Protein AF-A0A1S9T0S9-F1 (afdb_monomer_lite)

Radius of gyration: 19.82 Å; chains: 1; bounding box: 49×43×50 Å

Organism: Bacillus cereus (NCBI:txid1396)

Secondary structure (DSSP, 8-state):
-HHHHHHTT--HHHHHT--HHHHHHHHHHHHHHSSPTT-------S--HHHHHHHHTTGGGSTT----PPP----TTTTTTHHHH--B--TTT-S-GGGHHHHHHTT--TT---B-SHHHHHTHHHHPPBPPEEEEEE-TTS-EEEEEEEE--BPPPPP-

pLDDT: mean 86.42, std 6.15, range [68.75, 95.12]

Structure (mmCIF, N/CA/C/O backbone):
data_AF-A0A1S9T0S9-F1
#
_entry.id   AF-A0A1S9T0S9-F1
#
loop_
_atom_site.group_PDB
_atom_site.id
_atom_site.type_symbol
_atom_site.label_atom_id
_atom_site.label_alt_id
_atom_site.label_comp_id
_atom_site.label_asym_id
_atom_site.label_entity_id
_atom_site.label_seq_id
_atom_site.pdbx_PDB_ins_code
_atom_site.Cartn_x
_atom_site.Cartn_y
_atom_site.Cartn_z
_atom_site.occupancy
_atom_site.B_iso_or_equiv
_atom_site.auth_seq_id
_atom_site.auth_comp_id
_atom_site.auth_asym_id
_atom_site.auth_atom_id
_atom_site.pdbx_PDB_model_num
ATOM 1 N N . LYS A 1 1 ? -6.488 23.865 14.959 1.00 68.75 1 LYS A N 1
ATOM 2 C CA . LYS A 1 1 ? -7.261 24.661 15.950 1.00 68.75 1 LYS A CA 1
ATOM 3 C C . LYS A 1 1 ? -8.685 24.133 16.174 1.00 68.75 1 LYS A C 1
ATOM 5 O O . LYS A 1 1 ? -8.985 23.740 17.288 1.00 68.75 1 LYS A O 1
ATOM 10 N N . ILE A 1 2 ? -9.570 24.080 15.165 1.00 79.38 2 ILE A N 1
ATOM 11 C CA . ILE A 1 2 ? -10.955 23.573 15.353 1.00 79.38 2 ILE A CA 1
ATOM 12 C C . ILE A 1 2 ? -10.995 22.062 15.640 1.00 79.38 2 ILE A C 1
ATOM 14 O O . ILE A 1 2 ? -11.748 21.623 16.502 1.00 79.38 2 ILE A O 1
ATOM 18 N N . GLN A 1 3 ? -10.172 21.267 14.951 1.00 79.06 3 GLN A N 1
ATOM 19 C CA . GLN A 1 3 ? -10.089 19.820 15.195 1.00 79.06 3 GLN A CA 1
ATOM 20 C C . GLN A 1 3 ? -9.537 19.501 16.591 1.00 79.06 3 GLN A C 1
ATOM 22 O O . GLN A 1 3 ? -10.041 18.606 17.260 1.00 79.06 3 GLN A O 1
ATOM 27 N N . ASP A 1 4 ? -8.567 20.283 17.064 1.00 82.31 4 ASP A N 1
ATOM 28 C CA . ASP A 1 4 ? -7.977 20.111 18.397 1.00 82.31 4 ASP A CA 1
ATOM 29 C C . ASP A 1 4 ? -9.004 20.412 19.495 1.00 82.31 4 ASP A C 1
ATOM 31 O O . ASP A 1 4 ? -9.152 19.633 20.429 1.00 82.31 4 ASP A O 1
ATOM 35 N N . LEU A 1 5 ? -9.800 21.476 19.317 1.00 85.38 5 LEU A N 1
ATOM 36 C CA . LEU A 1 5 ? -10.917 21.823 20.205 1.00 85.38 5 LEU A CA 1
ATOM 37 C C . LEU A 1 5 ? -12.054 20.792 20.187 1.00 85.38 5 LEU A C 1
ATOM 39 O O . LEU A 1 5 ? -12.817 20.705 21.143 1.00 85.38 5 LEU A O 1
ATOM 43 N N . ARG A 1 6 ? -12.215 20.041 19.091 1.00 81.62 6 ARG A N 1
ATOM 44 C CA . ARG A 1 6 ? -13.163 18.920 19.019 1.00 81.62 6 ARG A CA 1
ATOM 45 C C . ARG A 1 6 ? -12.634 17.703 19.768 1.00 81.62 6 ARG A C 1
ATOM 47 O O . ARG A 1 6 ? -13.383 17.103 20.525 1.00 81.62 6 ARG A O 1
ATOM 54 N N . ARG A 1 7 ? -11.352 17.372 19.594 1.00 81.81 7 ARG A N 1
ATOM 55 C CA . ARG A 1 7 ? -10.700 16.257 20.297 1.00 81.81 7 ARG A CA 1
ATOM 56 C C . ARG A 1 7 ? -10.632 16.492 21.803 1.00 81.81 7 ARG A C 1
ATOM 58 O O . ARG A 1 7 ? -10.886 15.566 22.555 1.00 81.81 7 ARG A O 1
ATOM 65 N N . SER A 1 8 ? -10.386 17.727 22.240 1.00 84.88 8 SER A N 1
ATOM 66 C CA . SER A 1 8 ? -10.325 18.080 23.665 1.00 84.88 8 SER A CA 1
ATOM 67 C C . SER A 1 8 ? -11.672 18.011 24.395 1.00 84.88 8 SER A C 1
ATOM 69 O O . SER A 1 8 ? -11.707 18.197 25.605 1.00 84.88 8 SER A O 1
ATOM 71 N N . ARG A 1 9 ? -12.786 17.830 23.672 1.00 86.06 9 ARG A N 1
ATOM 72 C CA . ARG A 1 9 ? -14.123 17.640 24.256 1.00 86.06 9 ARG A CA 1
ATOM 73 C C . ARG A 1 9 ? -14.448 16.177 24.528 1.00 86.06 9 ARG A C 1
ATOM 75 O O . ARG A 1 9 ? -15.416 15.931 25.230 1.00 86.06 9 ARG A O 1
ATOM 82 N N . VAL A 1 10 ? -13.680 15.251 23.955 1.00 86.50 10 VAL A N 1
ATOM 83 C CA . VAL A 1 10 ? -13.863 13.816 24.166 1.00 86.50 10 VAL A CA 1
ATOM 84 C C . VAL A 1 10 ? -13.183 13.445 25.477 1.00 86.50 10 VAL A C 1
ATOM 86 O O . VAL A 1 10 ? -11.986 13.680 25.649 1.00 86.50 10 VAL A O 1
ATOM 89 N N . THR A 1 11 ? -13.955 12.901 26.406 1.00 88.25 11 THR A N 1
ATOM 90 C CA . THR A 1 11 ? -13.490 12.503 27.735 1.00 88.25 11 THR A CA 1
ATOM 91 C C . THR A 1 11 ? -12.978 11.062 27.745 1.00 88.25 11 THR A C 1
ATOM 93 O O . THR A 1 11 ? -13.351 10.242 26.907 1.00 88.25 11 THR A O 1
ATOM 96 N N . GLU A 1 12 ? -12.131 10.721 28.720 1.00 84.75 12 GLU A N 1
ATOM 97 C CA . GLU A 1 12 ? -11.656 9.338 28.900 1.00 84.75 12 GLU A CA 1
ATOM 98 C C . GLU A 1 12 ? -12.798 8.363 29.222 1.00 84.75 12 GLU A C 1
ATOM 100 O O . GLU A 1 12 ? -12.730 7.195 28.850 1.00 84.75 12 GLU A O 1
ATOM 105 N N . VAL A 1 13 ? -13.867 8.853 29.860 1.00 86.56 13 VAL A N 1
ATOM 106 C CA . VAL A 1 13 ? -15.067 8.066 30.170 1.00 86.56 13 VAL A CA 1
ATOM 107 C C . VAL A 1 13 ? -15.795 7.668 28.885 1.00 86.56 13 VAL A C 1
ATOM 109 O O . VAL A 1 13 ? -16.071 6.491 28.697 1.00 86.56 13 VAL A O 1
ATOM 112 N N . GLU A 1 14 ? -16.014 8.609 27.964 1.00 84.75 14 GLU A N 1
ATOM 113 C CA . GLU A 1 14 ? -16.632 8.330 26.655 1.00 84.75 14 GLU A CA 1
ATOM 114 C C . GLU A 1 14 ? -15.764 7.398 25.793 1.00 84.75 14 GLU A C 1
ATOM 116 O O . GLU A 1 14 ? -16.278 6.577 25.039 1.00 84.75 14 GLU A O 1
ATOM 121 N N . LEU A 1 15 ? -14.432 7.484 25.904 1.00 84.56 15 LEU A N 1
ATOM 122 C CA . LEU A 1 15 ? -13.534 6.546 25.221 1.00 84.56 15 LEU A CA 1
ATOM 123 C C . LEU A 1 15 ? -13.610 5.133 25.811 1.00 84.56 15 LEU A C 1
ATOM 125 O O . LEU A 1 15 ? -13.470 4.162 25.067 1.00 84.56 15 LEU A O 1
ATOM 129 N N . ALA A 1 16 ? -13.836 5.010 27.120 1.00 88.62 16 ALA A N 1
ATOM 130 C CA . ALA A 1 16 ? -13.970 3.727 27.804 1.00 88.62 16 ALA A CA 1
ATOM 131 C C . ALA A 1 16 ? -15.297 3.008 27.497 1.00 88.62 16 ALA A C 1
ATOM 133 O O . ALA A 1 16 ? -15.397 1.803 27.721 1.00 88.62 16 ALA A O 1
ATOM 134 N N . GLU A 1 17 ? -16.295 3.713 26.954 1.00 92.31 17 GLU A N 1
ATOM 135 C CA . GLU A 1 17 ? -17.548 3.115 26.471 1.00 92.31 17 GLU A CA 1
ATOM 136 C C . GLU A 1 17 ? -17.364 2.320 25.169 1.00 92.31 17 GLU A C 1
ATOM 138 O O . GLU A 1 17 ? -18.201 1.479 24.836 1.00 92.31 17 GLU A O 1
ATOM 143 N N . LEU A 1 18 ? -16.268 2.549 24.434 1.00 91.50 18 LEU A N 1
ATOM 144 C CA . LEU A 1 18 ? -15.994 1.839 23.189 1.00 91.50 18 LEU A CA 1
ATOM 145 C C . LEU A 1 18 ? -15.704 0.365 23.456 1.00 91.50 18 LEU A C 1
ATOM 147 O O . LEU A 1 18 ? -14.742 -0.011 24.130 1.00 91.50 18 LEU A O 1
ATOM 151 N N . THR A 1 19 ? -16.504 -0.495 22.838 1.00 94.94 19 THR A N 1
ATOM 152 C CA . THR A 1 19 ? -16.291 -1.934 22.906 1.00 94.94 19 THR A CA 1
ATOM 153 C C . THR A 1 19 ? -15.135 -2.363 22.001 1.00 94.94 19 THR A C 1
ATOM 155 O O . THR A 1 19 ? -14.729 -1.670 21.064 1.00 94.94 19 THR A O 1
ATOM 158 N N . ALA A 1 20 ? -14.639 -3.587 22.201 1.00 93.94 20 ALA A N 1
ATOM 159 C CA . ALA A 1 20 ? -13.663 -4.182 21.288 1.00 93.94 20 ALA A CA 1
ATOM 160 C C . ALA A 1 20 ? -14.178 -4.263 19.835 1.00 93.94 20 ALA A C 1
ATOM 162 O O . ALA A 1 20 ? -13.382 -4.223 18.894 1.00 93.94 20 ALA A O 1
ATOM 163 N N . GLN A 1 21 ? -15.496 -4.372 19.638 1.00 94.44 21 GLN A N 1
ATOM 164 C CA . GLN A 1 21 ? -16.100 -4.356 18.309 1.00 94.44 21 GLN A CA 1
ATOM 165 C C . GLN A 1 21 ? -16.060 -2.951 17.700 1.00 94.44 21 GLN A C 1
ATOM 167 O O . GLN A 1 21 ? -15.704 -2.811 16.528 1.00 94.44 21 GLN A O 1
ATOM 172 N N . ASP A 1 22 ? -16.334 -1.916 18.493 1.00 93.88 22 ASP A N 1
ATOM 173 C CA . ASP A 1 22 ? -16.265 -0.525 18.037 1.00 93.88 22 ASP A CA 1
ATOM 174 C C . ASP A 1 22 ? -14.844 -0.151 17.627 1.00 93.88 22 ASP A C 1
ATOM 176 O O . ASP A 1 22 ? -14.644 0.455 16.578 1.00 93.88 22 ASP A O 1
ATOM 180 N N . LEU A 1 23 ? -13.838 -0.602 18.382 1.00 92.50 23 LEU A N 1
ATOM 181 C CA . LEU A 1 23 ? -12.431 -0.401 18.033 1.00 92.50 23 LEU A CA 1
ATOM 182 C C . LEU A 1 23 ? -12.059 -1.070 16.701 1.00 92.50 23 LEU A C 1
ATOM 184 O O . LEU A 1 23 ? -11.322 -0.487 15.901 1.00 92.50 23 LEU A O 1
ATOM 188 N N . LYS A 1 24 ? -12.604 -2.259 16.408 1.00 92.75 24 LYS A N 1
ATOM 189 C CA . LYS A 1 24 ? -12.410 -2.919 15.105 1.00 92.75 24 LYS A CA 1
ATOM 190 C C . LYS A 1 24 ? -13.053 -2.119 13.976 1.00 92.75 24 LYS A C 1
ATOM 192 O O . LYS A 1 24 ? -12.387 -1.848 12.977 1.00 92.75 24 LYS A O 1
ATOM 197 N N . VAL A 1 25 ? -14.307 -1.700 14.136 1.00 93.50 25 VAL A N 1
ATOM 198 C CA . VAL A 1 25 ? -15.008 -0.878 13.136 1.00 93.50 25 VAL A CA 1
ATOM 199 C C . VAL A 1 25 ? -14.277 0.447 12.917 1.00 93.50 25 VAL A C 1
ATOM 201 O O . VAL A 1 25 ? -14.045 0.843 11.774 1.00 93.50 25 VAL A O 1
ATOM 204 N N . LEU A 1 26 ? -13.838 1.095 13.996 1.00 92.62 26 LEU A N 1
ATOM 205 C CA . LEU A 1 26 ? -13.068 2.331 13.958 1.00 92.62 26 LEU A CA 1
ATOM 206 C C . LEU A 1 26 ? -11.750 2.149 13.200 1.00 92.62 26 LEU A C 1
ATOM 208 O O . LEU A 1 26 ? -11.398 3.006 12.392 1.00 92.62 26 LEU A O 1
ATOM 212 N N . SER A 1 27 ? -11.047 1.031 13.404 1.00 90.88 27 SER A N 1
ATOM 213 C CA . SER A 1 27 ? -9.794 0.744 12.695 1.00 90.88 27 SER A CA 1
ATOM 214 C C . SER A 1 27 ? -9.987 0.688 11.173 1.00 90.88 27 SER A C 1
ATOM 216 O O . SER A 1 27 ? -9.204 1.280 10.429 1.00 90.88 27 SER A O 1
ATOM 218 N N . ILE A 1 28 ? -11.078 0.069 10.710 1.00 91.50 28 ILE A N 1
ATOM 219 C CA . ILE A 1 28 ? -11.428 -0.023 9.288 1.00 91.50 28 ILE A CA 1
ATOM 220 C C . ILE A 1 28 ? -11.860 1.353 8.768 1.00 91.50 28 ILE A C 1
ATOM 222 O O . ILE A 1 28 ? -11.325 1.840 7.773 1.00 91.50 28 ILE A O 1
ATOM 226 N N . LYS A 1 29 ? -12.780 2.021 9.476 1.00 91.19 29 LYS A N 1
ATOM 227 C CA . LYS A 1 29 ? -13.309 3.343 9.109 1.00 91.19 29 LYS A CA 1
ATOM 228 C C . LYS A 1 29 ? -12.203 4.391 9.001 1.00 91.19 29 LYS A C 1
ATOM 230 O O . LYS A 1 29 ? -12.228 5.209 8.082 1.00 91.19 29 LYS A O 1
ATOM 235 N N . SER A 1 30 ? -11.242 4.359 9.922 1.00 89.69 30 SER A N 1
ATOM 236 C CA . SER A 1 30 ? -10.081 5.246 9.930 1.00 89.69 30 SER A CA 1
ATOM 237 C C . SER A 1 30 ? -9.266 5.077 8.649 1.00 89.69 30 SER A C 1
ATOM 239 O O . SER A 1 30 ? -9.045 6.062 7.950 1.00 89.69 30 SER A O 1
ATOM 241 N N . LYS A 1 31 ? -8.943 3.831 8.265 1.00 88.00 31 LYS A N 1
ATOM 242 C CA . LYS A 1 31 ? -8.218 3.532 7.018 1.00 88.00 31 LYS A CA 1
ATOM 243 C C . LYS A 1 31 ? -8.988 3.941 5.761 1.00 88.00 31 LYS A C 1
ATOM 245 O O . LYS A 1 31 ? -8.405 4.499 4.839 1.00 88.00 31 LYS A O 1
ATOM 250 N N . MET A 1 32 ? -10.302 3.713 5.733 1.00 87.12 32 MET A N 1
ATOM 251 C CA . MET A 1 32 ? -11.152 4.148 4.616 1.00 87.12 32 MET A CA 1
ATOM 252 C C . MET A 1 32 ? -11.200 5.677 4.485 1.00 87.12 32 MET A C 1
ATOM 254 O O . MET A 1 32 ? -11.337 6.199 3.385 1.00 87.12 32 MET A O 1
ATOM 258 N N . SER A 1 33 ? -11.086 6.397 5.605 1.00 86.06 33 SER A N 1
ATOM 259 C CA . SER A 1 33 ? -11.174 7.863 5.645 1.00 86.06 33 SER A CA 1
ATOM 260 C C . SER A 1 33 ? -9.817 8.563 5.504 1.00 86.06 33 SER A C 1
ATOM 262 O O . SER A 1 33 ? -9.783 9.767 5.267 1.00 86.06 33 SER A O 1
ATOM 264 N N . SER A 1 34 ? -8.700 7.846 5.675 1.00 78.50 34 SER A N 1
ATOM 265 C CA . SER A 1 34 ? -7.341 8.406 5.652 1.00 78.50 34 SER A CA 1
ATOM 266 C C . SER A 1 34 ? -6.721 8.501 4.252 1.00 78.50 34 SER A C 1
ATOM 268 O O . SER A 1 34 ? -5.569 8.913 4.129 1.00 78.50 34 SER A O 1
ATOM 270 N N . GLY A 1 35 ? -7.458 8.108 3.210 1.00 72.06 35 GLY A N 1
ATOM 271 C CA . GLY A 1 35 ? -6.997 8.106 1.824 1.00 72.06 35 GLY A CA 1
ATOM 272 C C . GLY A 1 35 ? -7.266 9.399 1.059 1.00 72.06 35 GLY A C 1
ATOM 273 O O . GLY A 1 35 ? -8.130 10.202 1.410 1.00 72.06 35 GLY A O 1
ATOM 274 N N . TYR A 1 36 ? -6.540 9.566 -0.043 1.00 71.50 36 TYR A N 1
ATOM 275 C CA . TYR A 1 36 ? -6.857 10.572 -1.052 1.00 71.50 36 TYR A CA 1
ATOM 276 C C . TYR A 1 36 ? -7.995 10.080 -1.949 1.00 71.50 36 TYR A C 1
ATOM 278 O O . TYR A 1 36 ? -8.160 8.878 -2.166 1.00 71.50 36 TYR A O 1
ATOM 286 N N . GLN A 1 37 ? -8.780 11.017 -2.484 1.00 70.38 37 GLN A N 1
ATOM 287 C CA . GLN A 1 37 ? -9.876 10.692 -3.393 1.00 70.38 37 GLN A CA 1
ATOM 288 C C . GLN A 1 37 ? -9.352 9.859 -4.575 1.00 70.38 37 GLN A C 1
ATOM 290 O O . GLN A 1 37 ? -8.306 10.176 -5.139 1.00 70.38 37 GLN A O 1
ATOM 295 N N . LEU A 1 38 ? -10.073 8.789 -4.925 1.00 70.19 38 LEU A N 1
ATOM 296 C CA . LEU A 1 38 ? -9.727 7.854 -6.008 1.00 70.19 38 LEU A CA 1
ATOM 297 C C . LEU A 1 38 ? -8.382 7.114 -5.844 1.00 70.19 38 LEU A C 1
ATOM 299 O O . LEU A 1 38 ? -7.938 6.467 -6.784 1.00 70.19 38 LEU A O 1
ATOM 303 N N . THR A 1 39 ? -7.738 7.165 -4.671 1.00 73.81 39 THR A N 1
ATOM 304 C CA . THR A 1 39 ? -6.525 6.378 -4.388 1.00 73.81 39 THR A CA 1
ATOM 305 C C . THR A 1 39 ? -6.863 5.203 -3.466 1.00 73.81 39 THR A C 1
ATOM 307 O O . THR A 1 39 ? -7.186 5.441 -2.295 1.00 73.81 39 THR A O 1
ATOM 310 N N . PRO A 1 40 ? -6.758 3.945 -3.936 1.00 78.31 40 PRO A N 1
ATOM 311 C CA . PRO A 1 40 ? -7.037 2.769 -3.116 1.00 78.31 40 PRO A CA 1
ATOM 312 C C . PRO A 1 40 ? -6.218 2.752 -1.820 1.00 78.31 40 PRO A C 1
ATOM 314 O O . PRO A 1 40 ? -5.022 3.049 -1.822 1.00 78.31 40 PRO A O 1
ATOM 317 N N . GLN A 1 41 ? -6.862 2.393 -0.708 1.00 82.81 41 GLN A N 1
ATOM 318 C CA . GLN A 1 41 ? -6.224 2.252 0.603 1.00 82.81 41 GLN A CA 1
ATOM 319 C C . GLN A 1 41 ? -6.260 0.798 1.054 1.00 82.81 41 GLN A C 1
ATOM 321 O O . GLN A 1 41 ? -7.294 0.137 0.966 1.00 82.81 41 GLN A O 1
ATOM 326 N N . ILE A 1 42 ? -5.141 0.306 1.585 1.00 86.31 42 ILE A N 1
ATOM 327 C CA . ILE A 1 42 ? -5.048 -1.082 2.034 1.00 86.31 42 ILE A CA 1
ATOM 328 C C . ILE A 1 42 ? -5.645 -1.212 3.439 1.00 86.31 42 ILE A C 1
ATOM 330 O O . ILE A 1 42 ? -5.084 -0.738 4.430 1.00 86.31 42 ILE A O 1
ATOM 334 N N . ILE A 1 43 ? -6.796 -1.881 3.533 1.00 89.06 43 ILE A N 1
ATOM 335 C CA . ILE A 1 43 ? -7.508 -2.089 4.802 1.00 89.06 43 ILE A CA 1
ATOM 336 C C . ILE A 1 43 ? -6.865 -3.223 5.614 1.00 89.06 43 ILE A C 1
ATOM 338 O O . ILE A 1 43 ? -6.586 -3.045 6.805 1.00 89.06 43 ILE A O 1
ATOM 342 N N . LYS A 1 44 ? -6.589 -4.367 4.981 1.00 89.25 44 LYS A N 1
ATOM 343 C CA . LYS A 1 44 ? -5.985 -5.556 5.598 1.00 89.25 44 LYS A CA 1
ATOM 344 C C . LYS A 1 44 ? -4.982 -6.191 4.627 1.00 89.25 44 LYS A C 1
ATOM 346 O O . LYS A 1 44 ? -5.243 -6.224 3.430 1.00 89.25 44 LYS A O 1
ATOM 351 N N . LYS A 1 45 ? -3.860 -6.671 5.167 1.00 88.06 45 LYS A N 1
ATOM 352 C CA . LYS A 1 45 ? -2.840 -7.479 4.481 1.00 88.06 45 LYS A CA 1
ATOM 353 C C . LYS A 1 45 ? -2.773 -8.868 5.119 1.00 88.06 45 LYS A C 1
ATOM 355 O O . LYS A 1 45 ? -3.414 -9.083 6.151 1.00 88.06 45 LYS A O 1
ATOM 360 N N . ASP A 1 46 ? -2.028 -9.771 4.489 1.00 89.00 46 ASP A N 1
ATOM 361 C CA . ASP A 1 46 ? -1.753 -11.124 4.992 1.00 89.00 46 ASP A CA 1
ATOM 362 C C . ASP A 1 46 ? -3.035 -11.925 5.260 1.00 89.00 46 ASP A C 1
ATOM 364 O O . ASP A 1 46 ? -3.239 -12.509 6.325 1.00 89.00 46 ASP A O 1
ATOM 368 N N . VAL A 1 47 ? -3.951 -11.887 4.289 1.00 90.38 47 VAL A N 1
ATOM 369 C CA . VAL A 1 47 ? -5.202 -12.648 4.333 1.00 90.38 47 VAL A CA 1
ATOM 370 C C . VAL A 1 47 ? -4.970 -14.080 3.874 1.00 90.38 47 VAL A C 1
ATOM 372 O O . VAL A 1 47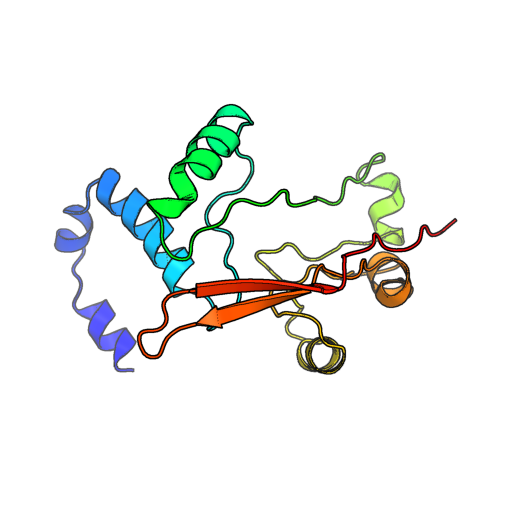 ? -4.174 -14.337 2.975 1.00 90.38 47 VAL A O 1
ATOM 375 N N . THR A 1 48 ? -5.690 -15.014 4.483 1.00 93.56 48 THR A N 1
ATOM 376 C CA . THR A 1 48 ? -5.703 -16.404 4.014 1.00 93.56 48 THR A CA 1
ATOM 377 C C . THR A 1 48 ? -6.472 -16.527 2.697 1.00 93.56 48 THR A C 1
ATOM 379 O O . THR A 1 48 ? -7.395 -15.752 2.443 1.00 93.56 48 THR A O 1
ATOM 382 N N . ASP A 1 49 ? -6.171 -17.550 1.895 1.00 92.00 49 ASP A N 1
ATOM 383 C CA . ASP A 1 49 ? -6.884 -17.818 0.635 1.00 92.00 49 ASP A CA 1
ATOM 384 C C . ASP A 1 49 ? -8.402 -17.959 0.839 1.00 92.00 49 ASP A C 1
ATOM 386 O O . ASP A 1 49 ? -9.199 -17.512 0.016 1.00 92.00 49 ASP A O 1
ATOM 390 N N . GLN A 1 50 ? -8.817 -18.535 1.973 1.00 94.25 50 GLN A N 1
ATOM 391 C CA . GLN A 1 50 ? -10.229 -18.666 2.340 1.00 94.25 50 GLN A CA 1
ATOM 392 C C . GLN A 1 50 ? -10.882 -17.311 2.636 1.00 94.25 50 GLN A C 1
ATOM 394 O O . GLN A 1 50 ? -12.017 -17.071 2.225 1.00 94.25 50 GLN A O 1
ATOM 399 N N . GLU A 1 51 ? -10.189 -16.422 3.354 1.00 91.19 51 GLU A N 1
ATOM 400 C CA . GLU A 1 51 ? -10.676 -15.061 3.598 1.00 91.19 51 GLU A CA 1
ATOM 401 C C . GLU A 1 51 ? -10.735 -14.255 2.302 1.00 91.19 51 GLU A C 1
ATOM 403 O O . GLU A 1 51 ? -11.731 -13.571 2.074 1.00 91.19 51 GLU A O 1
ATOM 408 N N . TYR A 1 52 ? -9.704 -14.364 1.456 1.00 90.56 52 TYR A N 1
ATOM 409 C CA . TYR A 1 52 ? -9.663 -13.727 0.144 1.00 90.56 52 TYR A CA 1
ATOM 410 C C . TYR A 1 52 ? -10.875 -14.153 -0.687 1.00 90.56 52 TYR A C 1
ATOM 412 O O . TYR A 1 52 ? -11.714 -13.311 -0.995 1.00 90.56 52 TYR A O 1
ATOM 420 N N . ALA A 1 53 ? -11.049 -15.458 -0.930 1.00 91.06 53 ALA A N 1
ATOM 421 C CA . ALA A 1 53 ? -12.149 -15.984 -1.737 1.00 91.06 53 ALA A CA 1
ATOM 422 C C . ALA A 1 53 ? -13.528 -15.563 -1.202 1.00 91.06 53 ALA A C 1
ATOM 424 O O . ALA A 1 53 ? -14.374 -15.089 -1.959 1.00 91.06 53 ALA A O 1
ATOM 425 N N . ARG A 1 54 ? -13.737 -15.650 0.120 1.00 93.19 54 ARG A N 1
ATOM 426 C CA . ARG A 1 54 ? -15.015 -15.289 0.748 1.00 93.19 54 ARG A CA 1
ATOM 427 C C . ARG A 1 54 ? -15.379 -13.816 0.557 1.00 93.19 54 ARG A C 1
ATOM 429 O O . ARG A 1 54 ? -16.563 -13.500 0.440 1.00 93.19 54 ARG A O 1
ATOM 436 N N . ILE A 1 55 ? -14.398 -12.914 0.587 1.00 90.19 55 ILE A N 1
ATOM 437 C CA . ILE A 1 55 ? -14.637 -11.485 0.348 1.00 90.19 55 ILE A CA 1
ATOM 438 C C . ILE A 1 55 ? -14.778 -11.211 -1.148 1.00 90.19 55 ILE A C 1
ATOM 440 O O . ILE A 1 55 ? -15.694 -10.483 -1.524 1.00 90.19 55 ILE A O 1
ATOM 444 N N . SER A 1 56 ? -13.947 -11.828 -1.992 1.00 87.00 56 SER A N 1
ATOM 445 C CA . SER A 1 56 ? -14.005 -11.683 -3.450 1.00 87.00 56 SER A CA 1
ATOM 446 C C . SER A 1 56 ? -15.379 -12.062 -4.018 1.00 87.00 56 SER A C 1
ATOM 448 O O . SER A 1 56 ? -15.921 -11.338 -4.848 1.00 87.00 56 SER A O 1
ATOM 450 N N . GLU A 1 57 ? -16.004 -13.134 -3.518 1.00 88.12 57 GLU A N 1
ATOM 451 C CA . GLU A 1 57 ? -17.366 -13.541 -3.913 1.00 88.12 57 GLU A CA 1
ATOM 452 C C . GLU A 1 57 ? -18.451 -12.529 -3.513 1.00 88.12 57 GLU A C 1
ATOM 454 O O . GLU A 1 57 ? -19.527 -12.486 -4.109 1.00 88.12 57 GLU A O 1
ATOM 459 N N . LYS A 1 58 ? -18.179 -11.708 -2.495 1.00 90.44 58 LYS A N 1
ATOM 460 C CA . LYS A 1 58 ? -19.134 -10.781 -1.880 1.00 90.44 58 LYS A CA 1
ATOM 461 C C . LYS A 1 58 ? -18.808 -9.316 -2.144 1.00 90.44 58 LYS A C 1
ATOM 463 O O . LYS A 1 58 ? -19.414 -8.456 -1.514 1.00 90.44 58 LYS A O 1
ATOM 468 N N . LEU A 1 59 ? -17.903 -8.996 -3.073 1.00 85.06 59 LEU A N 1
ATOM 469 C CA . LEU A 1 59 ? -17.519 -7.604 -3.366 1.00 85.06 59 LEU A CA 1
ATOM 470 C C . LEU A 1 59 ? -18.716 -6.713 -3.726 1.00 85.06 59 LEU A C 1
ATOM 472 O O . LEU A 1 59 ? -18.728 -5.534 -3.386 1.00 85.06 59 LEU A O 1
ATOM 476 N N . VAL A 1 60 ? -19.765 -7.286 -4.323 1.00 82.62 60 VAL A N 1
ATOM 477 C CA . VAL A 1 60 ? -21.025 -6.583 -4.629 1.00 82.62 60 VAL A CA 1
ATOM 478 C C . VAL A 1 60 ? -21.707 -6.027 -3.368 1.00 82.62 60 VAL A C 1
ATOM 480 O O . VAL A 1 60 ? -22.363 -4.991 -3.431 1.00 82.62 60 VAL A O 1
ATOM 483 N N . GLU A 1 61 ? -21.535 -6.674 -2.211 1.00 88.62 61 GLU A N 1
ATOM 484 C CA . GLU A 1 61 ? -22.069 -6.213 -0.920 1.00 88.62 61 GLU A CA 1
ATOM 485 C C . GLU A 1 61 ? -21.251 -5.042 -0.328 1.00 88.62 61 GLU A C 1
ATOM 487 O O . GLU A 1 61 ? -21.716 -4.371 0.595 1.00 88.62 61 GLU A O 1
ATOM 492 N N . PHE A 1 62 ? -20.048 -4.769 -0.851 1.00 85.12 62 PHE A N 1
ATOM 493 C CA . PHE A 1 62 ? -19.093 -3.804 -0.299 1.00 85.12 62 PHE A CA 1
ATOM 494 C C . PHE A 1 62 ? -18.690 -2.735 -1.332 1.00 85.12 62 PHE A C 1
ATOM 496 O O . PHE A 1 62 ? -17.585 -2.777 -1.879 1.00 85.12 62 PHE A O 1
ATOM 503 N N . PRO A 1 63 ? -19.547 -1.730 -1.595 1.00 83.00 63 PRO A N 1
ATOM 504 C CA . PRO A 1 63 ? -19.248 -0.697 -2.582 1.00 83.00 63 PRO A CA 1
ATOM 505 C C . PRO A 1 63 ? -17.967 0.070 -2.221 1.00 83.00 63 PRO A C 1
ATOM 507 O O . PRO A 1 63 ? -17.828 0.600 -1.117 1.00 83.00 63 PRO A O 1
ATOM 510 N N . GLY A 1 64 ? -17.036 0.140 -3.175 1.00 80.44 64 GLY A N 1
ATOM 511 C CA . GLY A 1 64 ? -15.738 0.801 -3.008 1.00 80.44 64 GLY A CA 1
ATOM 512 C C . GLY A 1 64 ? -14.660 -0.052 -2.331 1.00 80.44 64 GLY A C 1
ATOM 513 O O . GLY A 1 64 ? -13.576 0.463 -2.057 1.00 80.44 64 GLY A O 1
ATOM 514 N N . VAL A 1 65 ? -14.935 -1.330 -2.062 1.00 86.44 65 VAL A N 1
ATOM 515 C CA . VAL A 1 65 ? -13.948 -2.309 -1.594 1.00 86.44 65 VAL A CA 1
ATOM 516 C C . VAL A 1 65 ? -13.586 -3.235 -2.746 1.00 86.44 65 VAL A C 1
ATOM 518 O O . VAL A 1 65 ? -14.443 -3.611 -3.539 1.00 86.44 65 VAL A O 1
ATOM 521 N N . ASP A 1 66 ? -12.313 -3.608 -2.817 1.00 86.12 66 ASP A N 1
ATOM 522 C CA . ASP A 1 66 ? -11.800 -4.573 -3.781 1.00 86.12 66 ASP A CA 1
ATOM 523 C C . ASP A 1 66 ? -10.761 -5.482 -3.106 1.00 86.12 66 ASP A C 1
ATOM 525 O O . ASP A 1 66 ? -10.201 -5.142 -2.057 1.00 86.12 66 ASP A O 1
ATOM 529 N N . THR A 1 67 ? -10.507 -6.643 -3.703 1.00 86.00 67 THR A N 1
ATOM 530 C CA . THR A 1 67 ? -9.507 -7.618 -3.263 1.00 86.00 67 THR A CA 1
ATOM 531 C C . THR A 1 67 ? -8.485 -7.840 -4.363 1.00 86.00 67 THR A C 1
ATOM 533 O O . THR A 1 67 ? -8.811 -8.351 -5.430 1.00 86.00 67 THR A O 1
ATOM 536 N N . THR A 1 68 ? -7.223 -7.541 -4.079 1.00 83.06 68 THR A N 1
ATOM 537 C CA . THR A 1 68 ? -6.118 -7.758 -5.016 1.00 83.06 68 THR A CA 1
ATOM 538 C C . THR A 1 68 ? -4.976 -8.509 -4.345 1.00 83.06 68 THR A C 1
ATOM 540 O O . THR A 1 68 ? -4.874 -8.533 -3.116 1.00 83.06 68 THR A O 1
ATOM 543 N N . VAL A 1 69 ? -4.132 -9.134 -5.160 1.00 81.69 69 VAL A N 1
ATOM 544 C CA . VAL A 1 69 ? -2.888 -9.747 -4.702 1.00 81.69 69 VAL A CA 1
ATOM 545 C C . VAL A 1 69 ? -1.812 -8.669 -4.728 1.00 81.69 69 VAL A C 1
ATOM 547 O O . VAL A 1 69 ? -1.505 -8.109 -5.779 1.00 81.69 69 VAL A O 1
ATOM 550 N N . ASP A 1 70 ? -1.251 -8.369 -3.562 1.00 80.12 70 ASP A N 1
ATOM 551 C CA . ASP A 1 70 ? -0.110 -7.467 -3.429 1.00 80.12 70 ASP A CA 1
ATOM 552 C C . ASP A 1 70 ? 1.182 -8.294 -3.359 1.00 80.12 70 ASP A C 1
ATOM 554 O O . ASP A 1 70 ? 1.181 -9.446 -2.921 1.00 80.12 70 ASP A O 1
ATOM 558 N N . TRP A 1 71 ? 2.292 -7.719 -3.802 1.00 83.75 71 TRP A N 1
ATOM 559 C CA . TRP A 1 71 ? 3.605 -8.355 -3.716 1.00 83.75 71 TRP A CA 1
ATOM 560 C C . TRP A 1 71 ? 4.353 -7.833 -2.492 1.00 83.75 71 TRP A C 1
ATOM 562 O O . TRP A 1 71 ? 4.023 -6.783 -1.948 1.00 83.75 71 TRP A O 1
ATOM 572 N N . GLU A 1 72 ? 5.397 -8.527 -2.053 1.00 82.31 72 GLU A N 1
ATOM 573 C CA . GLU A 1 72 ? 6.353 -8.000 -1.079 1.00 82.31 72 GLU A CA 1
ATOM 574 C C . GLU A 1 72 ? 7.777 -8.347 -1.510 1.00 82.31 72 GLU A C 1
ATOM 576 O O . GLU A 1 72 ? 8.029 -9.379 -2.138 1.00 82.31 72 GLU A O 1
ATOM 581 N N . ARG A 1 73 ? 8.722 -7.444 -1.232 1.00 87.25 73 ARG A N 1
ATOM 582 C CA . ARG A 1 73 ? 10.121 -7.658 -1.592 1.00 87.25 73 ARG A CA 1
ATOM 583 C C . ARG A 1 73 ? 10.741 -8.663 -0.628 1.00 87.25 73 ARG A C 1
ATOM 585 O O . ARG A 1 73 ? 10.981 -8.346 0.532 1.00 87.25 73 ARG A O 1
ATOM 592 N N . ASN A 1 74 ? 11.042 -9.856 -1.130 1.00 87.69 74 ASN A N 1
ATOM 593 C CA . ASN A 1 74 ? 11.748 -10.878 -0.367 1.00 87.69 74 ASN A CA 1
ATOM 594 C C . ASN A 1 74 ? 13.270 -10.791 -0.588 1.00 87.69 74 ASN A C 1
ATOM 596 O O . ASN A 1 74 ? 13.747 -10.895 -1.719 1.00 87.69 74 ASN A O 1
ATOM 600 N N . TYR A 1 75 ? 14.038 -10.656 0.496 1.00 86.06 75 TYR A N 1
ATOM 601 C CA . TYR A 1 75 ? 15.503 -10.657 0.481 1.00 86.06 75 TYR A CA 1
ATOM 602 C C . TYR A 1 75 ? 16.033 -12.037 0.894 1.00 86.06 75 TYR A C 1
ATOM 604 O O . TYR A 1 75 ? 16.240 -12.302 2.076 1.00 86.06 75 TYR A O 1
ATOM 612 N N . VAL A 1 76 ? 16.293 -12.909 -0.087 1.00 85.94 76 VAL A N 1
ATOM 613 C CA . VAL A 1 76 ? 16.668 -14.326 0.131 1.00 85.94 76 VAL A CA 1
ATOM 614 C C . VAL A 1 76 ? 17.885 -14.498 1.052 1.00 85.94 76 VAL A C 1
ATOM 616 O O . VAL A 1 76 ? 17.905 -15.384 1.898 1.00 85.94 76 VAL A O 1
ATOM 619 N N . ASN A 1 77 ? 18.883 -13.618 0.932 1.00 85.25 77 ASN A N 1
ATOM 620 C CA . ASN A 1 77 ? 20.110 -13.645 1.742 1.00 85.25 77 ASN A CA 1
ATOM 621 C C . ASN A 1 77 ? 20.040 -12.735 2.984 1.00 85.25 77 ASN A C 1
ATOM 623 O O . ASN A 1 77 ? 21.073 -12.361 3.550 1.00 85.25 77 ASN A O 1
ATOM 627 N N . GLY A 1 78 ? 18.833 -12.325 3.380 1.00 82.62 78 GLY A N 1
ATOM 628 C CA . GLY A 1 78 ? 18.592 -11.429 4.504 1.00 82.62 78 GLY A CA 1
ATOM 629 C C . GLY A 1 78 ? 19.445 -10.163 4.428 1.00 82.62 78 GLY A C 1
ATOM 630 O O . GLY A 1 78 ? 19.345 -9.374 3.489 1.00 82.62 78 GLY A O 1
ATOM 631 N N . ASN A 1 79 ? 20.312 -9.974 5.425 1.00 83.81 79 ASN A N 1
ATOM 632 C CA . ASN A 1 79 ? 21.107 -8.756 5.571 1.00 83.81 79 ASN A CA 1
ATOM 633 C C . ASN A 1 79 ? 22.450 -8.762 4.823 1.00 83.81 79 ASN A C 1
ATOM 635 O O . ASN A 1 79 ? 23.056 -7.698 4.728 1.00 83.81 79 ASN A O 1
ATOM 639 N N . LEU A 1 80 ? 22.915 -9.898 4.283 1.00 86.50 80 LEU A N 1
ATOM 640 C CA . LEU A 1 80 ? 24.280 -10.021 3.738 1.00 86.50 80 LEU A CA 1
ATOM 641 C C . LEU A 1 80 ? 24.599 -8.974 2.663 1.00 86.50 80 LEU A C 1
ATOM 643 O O . LEU A 1 80 ? 25.673 -8.381 2.676 1.00 86.50 80 LEU A O 1
ATOM 647 N N . PHE A 1 81 ? 23.644 -8.710 1.770 1.00 87.19 81 PHE A N 1
ATOM 648 C CA . PHE A 1 81 ? 23.796 -7.740 0.680 1.00 87.19 81 PHE A CA 1
ATOM 649 C C . PHE A 1 81 ? 22.900 -6.515 0.839 1.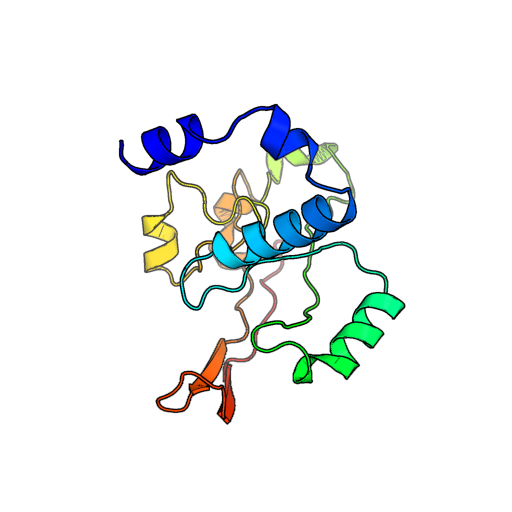00 87.19 81 PHE A C 1
ATOM 651 O O . PHE A 1 81 ? 22.825 -5.679 -0.058 1.00 87.19 81 PHE A O 1
ATOM 658 N N . ARG A 1 82 ? 22.212 -6.373 1.975 1.00 88.00 82 ARG A N 1
ATOM 659 C CA . ARG A 1 82 ? 21.204 -5.322 2.160 1.00 88.00 82 ARG A CA 1
ATOM 660 C C . ARG A 1 82 ? 21.808 -3.918 2.168 1.00 88.00 82 ARG A C 1
ATOM 662 O O . ARG A 1 82 ? 21.150 -2.975 1.744 1.00 88.00 82 ARG A O 1
ATOM 669 N N . SER A 1 83 ? 23.066 -3.790 2.585 1.00 89.56 83 SER A N 1
ATOM 670 C CA . SER A 1 83 ? 23.833 -2.539 2.523 1.00 89.56 83 SER A CA 1
ATOM 671 C C . SER A 1 83 ? 24.142 -2.073 1.098 1.00 89.56 83 SER A C 1
ATOM 673 O O . SER A 1 83 ? 24.419 -0.895 0.905 1.00 89.56 83 SER A O 1
ATOM 675 N N . VAL A 1 84 ? 24.103 -2.978 0.114 1.00 91.19 84 VAL A N 1
ATOM 676 C CA . VAL A 1 84 ? 24.384 -2.680 -1.299 1.00 91.19 84 VAL A CA 1
ATOM 677 C C . VAL A 1 84 ? 23.101 -2.674 -2.126 1.00 91.19 84 VAL A C 1
ATOM 679 O O . VAL A 1 84 ? 22.906 -1.784 -2.944 1.00 91.19 84 VAL A O 1
ATOM 682 N N . ILE A 1 85 ? 22.202 -3.635 -1.906 1.00 91.81 85 ILE A N 1
ATOM 683 C CA . ILE A 1 85 ? 20.911 -3.699 -2.603 1.00 91.81 85 ILE A CA 1
ATOM 684 C C . ILE A 1 85 ? 20.038 -2.515 -2.181 1.00 91.81 85 ILE A C 1
ATOM 686 O O . ILE A 1 85 ? 19.507 -1.800 -3.024 1.00 91.81 85 ILE A O 1
ATOM 690 N N . GLY A 1 86 ? 19.954 -2.266 -0.875 1.00 92.25 86 GLY A N 1
ATOM 691 C CA . GLY A 1 86 ? 19.085 -1.255 -0.298 1.00 92.25 86 GLY A CA 1
ATOM 692 C C . GLY A 1 86 ? 17.677 -1.747 -0.003 1.00 92.25 86 GLY A C 1
ATOM 693 O O . GLY A 1 86 ? 17.430 -2.945 0.132 1.00 92.25 86 GLY A O 1
ATOM 694 N N . ASN A 1 87 ? 16.776 -0.789 0.195 1.00 91.75 87 ASN A N 1
ATOM 695 C CA . ASN A 1 87 ? 15.403 -1.024 0.631 1.00 91.75 87 ASN A CA 1
ATOM 696 C C . ASN A 1 87 ? 14.411 -0.368 -0.322 1.00 91.75 87 ASN A C 1
ATOM 698 O O . ASN A 1 87 ? 14.742 0.623 -0.970 1.00 91.75 87 ASN A O 1
ATOM 702 N N . ILE A 1 88 ? 13.182 -0.870 -0.319 1.00 93.19 88 ILE A N 1
ATOM 703 C CA . ILE A 1 88 ? 12.020 -0.204 -0.910 1.00 93.19 88 ILE A CA 1
ATOM 704 C C . ILE A 1 88 ? 11.136 0.400 0.188 1.00 93.19 88 ILE A C 1
ATOM 706 O O . ILE A 1 88 ? 11.252 0.023 1.358 1.00 93.19 88 ILE A O 1
ATOM 710 N N . THR A 1 89 ? 10.249 1.321 -0.174 1.00 93.25 89 THR A N 1
ATOM 711 C CA . THR A 1 89 ? 9.170 1.775 0.712 1.00 93.25 89 THR A CA 1
ATOM 712 C C . THR A 1 89 ? 8.056 0.726 0.826 1.00 93.25 89 THR A C 1
ATOM 714 O O . THR A 1 89 ? 7.878 -0.123 -0.052 1.00 93.25 89 THR A O 1
ATOM 717 N N . SER A 1 90 ? 7.297 0.758 1.925 1.00 88.06 90 SER A N 1
ATOM 718 C CA . SER A 1 90 ? 6.072 -0.044 2.069 1.00 88.06 90 SER A CA 1
ATOM 719 C C . SER A 1 90 ? 4.876 0.661 1.422 1.00 88.06 90 SER A C 1
ATOM 721 O O . SER A 1 90 ? 4.940 1.858 1.161 1.00 88.06 90 SER A O 1
ATOM 723 N N . SER A 1 91 ? 3.753 -0.035 1.193 1.00 81.19 91 SER A N 1
ATOM 724 C CA . SER A 1 91 ? 2.528 0.636 0.704 1.00 81.19 91 SER A CA 1
ATOM 725 C C . SER A 1 91 ? 2.003 1.687 1.688 1.00 81.19 91 SER A C 1
ATOM 727 O O . SER A 1 91 ? 1.345 2.638 1.282 1.00 81.19 91 SER A O 1
ATOM 729 N N . GLU A 1 92 ? 2.241 1.482 2.986 1.00 81.81 92 GLU A N 1
ATOM 730 C CA . GLU A 1 92 ? 1.847 2.400 4.053 1.00 81.81 92 GLU A CA 1
ATOM 731 C C . GLU A 1 92 ? 2.717 3.661 4.068 1.00 81.81 92 GLU A C 1
ATOM 733 O O . GLU A 1 92 ? 2.211 4.747 4.343 1.00 81.81 92 GLU A O 1
ATOM 738 N N . GLU A 1 93 ? 4.016 3.521 3.785 1.00 87.75 93 GLU A N 1
ATOM 739 C CA . GLU A 1 93 ? 4.924 4.658 3.610 1.00 87.75 93 GLU A CA 1
ATOM 740 C C . GLU A 1 93 ? 4.655 5.372 2.278 1.00 87.75 93 GLU A C 1
ATOM 742 O O . GLU A 1 93 ? 4.606 6.602 2.238 1.00 87.75 93 GLU A O 1
ATOM 747 N N . GLY A 1 94 ? 4.443 4.600 1.209 1.00 88.81 94 GLY A N 1
ATOM 748 C CA . GLY A 1 94 ? 4.245 5.093 -0.144 1.00 88.81 94 GLY A CA 1
ATOM 749 C C . GLY A 1 94 ? 5.479 5.817 -0.677 1.00 88.81 94 GLY A C 1
ATOM 750 O O . GLY A 1 94 ? 6.616 5.376 -0.484 1.00 88.81 94 GLY A O 1
ATOM 751 N N . LEU A 1 95 ? 5.259 6.948 -1.344 1.00 91.94 95 LEU A N 1
ATOM 752 C CA . LEU A 1 95 ? 6.336 7.775 -1.881 1.00 91.94 95 LEU A CA 1
ATOM 753 C C . LEU A 1 95 ? 7.069 8.553 -0.767 1.00 91.94 95 LEU A C 1
ATOM 755 O O . LEU A 1 95 ? 6.414 9.229 0.036 1.00 91.94 95 LEU A O 1
ATOM 759 N N . PRO A 1 96 ? 8.419 8.553 -0.745 1.00 92.00 96 PRO A N 1
ATOM 760 C CA . PRO A 1 96 ? 9.203 9.347 0.197 1.00 92.00 96 PRO A CA 1
ATOM 761 C C . PRO A 1 96 ? 8.861 10.835 0.114 1.00 92.00 96 PRO A C 1
ATOM 763 O O . PRO A 1 96 ? 8.796 11.410 -0.975 1.00 92.00 96 PRO A O 1
ATOM 766 N N . LYS A 1 97 ? 8.696 11.484 1.272 1.00 89.62 97 LYS A N 1
ATOM 767 C CA . LYS A 1 97 ? 8.308 12.902 1.340 1.00 89.62 97 LYS A CA 1
ATOM 768 C C . LYS A 1 97 ? 9.322 13.820 0.665 1.00 89.62 97 LYS A C 1
ATOM 770 O O . LYS A 1 97 ? 8.902 14.778 0.026 1.00 89.62 97 LYS A O 1
ATOM 775 N N . GLU A 1 98 ? 10.618 13.530 0.788 1.00 89.88 98 GLU A N 1
ATOM 776 C CA . GLU A 1 98 ? 11.672 14.341 0.168 1.00 89.88 98 GLU A CA 1
ATOM 777 C C . GLU A 1 98 ? 11.576 14.418 -1.364 1.00 89.88 98 GLU A C 1
ATOM 779 O O . GLU A 1 98 ? 11.902 15.452 -1.939 1.00 89.88 98 GLU A O 1
ATOM 784 N N . ASN A 1 99 ? 11.083 13.359 -2.016 1.00 88.50 99 ASN A N 1
ATOM 785 C CA . ASN A 1 99 ? 11.105 13.213 -3.475 1.00 88.50 99 ASN A CA 1
ATOM 786 C C . ASN A 1 99 ? 9.699 13.102 -4.080 1.00 88.50 99 ASN A C 1
ATOM 788 O O . ASN A 1 99 ? 9.549 12.708 -5.238 1.00 88.50 99 ASN A O 1
ATOM 792 N N . LEU A 1 100 ? 8.669 13.437 -3.302 1.00 90.19 100 LEU A N 1
ATOM 793 C CA . LEU A 1 100 ? 7.269 13.240 -3.662 1.00 90.19 100 LEU A CA 1
ATOM 794 C C . LEU A 1 100 ? 6.935 13.848 -5.030 1.00 90.19 100 LEU A C 1
ATOM 796 O O . LEU A 1 100 ? 6.424 13.150 -5.900 1.00 90.19 100 LEU A O 1
ATOM 800 N N . ASP A 1 101 ? 7.267 15.121 -5.240 1.00 93.00 101 ASP A N 1
ATOM 801 C CA . ASP A 1 101 ? 6.919 15.830 -6.476 1.00 93.00 101 ASP A CA 1
ATOM 802 C C . ASP A 1 101 ? 7.605 15.217 -7.705 1.00 93.00 101 ASP A C 1
ATOM 804 O O . ASP A 1 101 ? 7.001 15.127 -8.773 1.00 93.00 101 ASP A O 1
ATOM 808 N N . SER A 1 102 ? 8.837 14.721 -7.548 1.00 92.50 102 SER A N 1
ATOM 809 C CA . SER A 1 102 ? 9.571 14.054 -8.629 1.00 92.50 102 SER A CA 1
ATOM 810 C C . SER A 1 102 ? 8.858 12.784 -9.094 1.00 92.50 102 SER A C 1
ATOM 812 O O . SER A 1 102 ? 8.704 12.568 -10.295 1.00 92.50 102 SER A O 1
ATOM 814 N N . TYR A 1 103 ? 8.372 11.972 -8.156 1.00 93.06 103 TYR A N 1
ATOM 815 C CA . TYR A 1 103 ? 7.621 10.759 -8.468 1.00 93.06 103 TYR A CA 1
ATOM 816 C C . TYR A 1 103 ? 6.228 11.068 -9.037 1.00 93.06 103 TYR A C 1
ATOM 818 O O . TYR A 1 103 ? 5.820 10.443 -10.015 1.00 93.06 103 TYR A O 1
ATOM 826 N N . LEU A 1 104 ? 5.524 12.073 -8.507 1.00 90.94 104 LEU A N 1
ATOM 827 C CA . LEU A 1 104 ? 4.201 12.463 -9.013 1.00 90.94 104 LEU A CA 1
ATOM 828 C C . LEU A 1 104 ? 4.252 12.937 -10.474 1.00 90.94 104 LEU A C 1
ATOM 830 O O . LEU A 1 104 ? 3.408 12.541 -11.274 1.00 90.94 104 LEU A O 1
ATOM 834 N N . VAL A 1 105 ? 5.261 13.732 -10.851 1.00 92.69 105 VAL A N 1
ATOM 835 C CA . VAL A 1 105 ? 5.447 14.183 -12.247 1.00 92.69 105 VAL A CA 1
ATOM 836 C C . VAL A 1 105 ? 5.740 13.012 -13.190 1.00 92.69 105 VAL A C 1
ATOM 838 O O . VAL A 1 105 ? 5.393 13.057 -14.367 1.00 92.69 105 VAL A O 1
ATOM 841 N N . ARG A 1 106 ? 6.343 11.941 -12.670 1.00 89.75 106 ARG A N 1
ATOM 842 C CA . ARG A 1 106 ? 6.613 10.702 -13.407 1.00 89.75 106 ARG A CA 1
ATOM 843 C C . ARG A 1 106 ? 5.414 9.746 -13.462 1.00 89.75 106 ARG A C 1
ATOM 845 O O . ARG A 1 106 ? 5.549 8.667 -14.028 1.00 89.75 106 ARG A O 1
ATOM 852 N N . GLY A 1 107 ? 4.269 10.126 -12.892 1.00 87.50 107 GLY A N 1
ATOM 853 C CA . GLY A 1 107 ? 3.030 9.345 -12.937 1.00 87.50 107 GLY A CA 1
ATOM 854 C C . GLY A 1 107 ? 2.874 8.30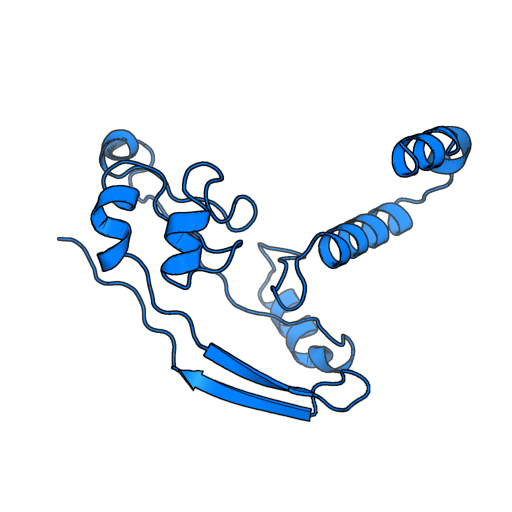9 -11.823 1.00 87.50 107 GLY A C 1
ATOM 855 O O . GLY A 1 107 ? 1.969 7.483 -11.899 1.00 87.50 107 GLY A O 1
ATOM 856 N N . TYR A 1 108 ? 3.716 8.342 -10.78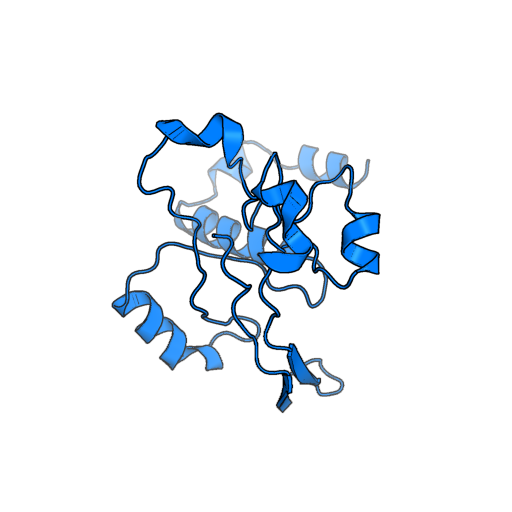8 1.00 89.56 108 TYR A N 1
ATOM 857 C CA . TYR A 1 108 ? 3.556 7.460 -9.632 1.00 89.56 108 TYR A CA 1
ATOM 858 C C . TYR A 1 108 ? 2.369 7.904 -8.773 1.00 89.56 108 TYR A C 1
ATOM 860 O O . TYR A 1 108 ? 2.127 9.099 -8.578 1.00 89.56 108 TYR A O 1
ATOM 868 N N . ASN A 1 109 ? 1.671 6.941 -8.177 1.00 86.44 109 ASN A N 1
ATOM 869 C CA . ASN A 1 109 ? 0.681 7.214 -7.143 1.00 86.44 109 ASN A CA 1
ATOM 870 C C . ASN A 1 109 ? 1.352 7.363 -5.778 1.00 86.44 109 ASN A C 1
ATOM 872 O O . ASN A 1 109 ? 2.409 6.806 -5.500 1.00 86.44 109 ASN A O 1
ATOM 876 N N . ARG A 1 110 ? 0.699 8.089 -4.867 1.00 86.31 110 ARG A N 1
ATOM 877 C CA . ARG A 1 110 ? 1.238 8.368 -3.523 1.00 86.31 110 ARG A CA 1
ATOM 878 C C . ARG A 1 110 ? 1.512 7.122 -2.685 1.00 86.31 110 ARG A C 1
ATOM 880 O O . ARG A 1 110 ? 2.366 7.181 -1.811 1.00 86.31 110 ARG A O 1
ATOM 887 N N . ASN A 1 111 ? 0.781 6.039 -2.928 1.00 85.69 111 ASN A N 1
ATOM 888 C CA . ASN A 1 111 ? 0.926 4.749 -2.256 1.00 85.69 111 ASN A CA 1
ATOM 889 C C . ASN A 1 111 ? 1.849 3.779 -3.019 1.00 85.69 111 ASN A C 1
ATOM 891 O O . ASN A 1 111 ? 1.910 2.598 -2.669 1.00 85.69 111 ASN A O 1
ATOM 895 N N . ASP A 1 112 ? 2.544 4.245 -4.061 1.00 88.50 112 ASP A N 1
ATOM 896 C CA . ASP A 1 112 ? 3.492 3.422 -4.801 1.00 88.50 112 ASP A CA 1
ATOM 897 C C . ASP A 1 112 ? 4.719 3.120 -3.952 1.00 88.50 112 ASP A C 1
ATOM 899 O O . ASP A 1 112 ? 5.225 3.964 -3.209 1.00 88.50 112 ASP A O 1
ATOM 903 N N . ARG A 1 113 ? 5.192 1.884 -4.088 1.00 90.56 113 ARG A N 1
ATOM 904 C CA . ARG A 1 113 ? 6.433 1.434 -3.478 1.00 90.56 113 ARG A CA 1
ATOM 905 C C . ARG A 1 113 ? 7.568 1.704 -4.439 1.00 90.56 113 ARG A C 1
ATOM 907 O O . ARG A 1 113 ? 7.476 1.316 -5.601 1.00 90.56 113 ARG A O 1
ATOM 914 N N . VAL A 1 114 ? 8.614 2.335 -3.932 1.00 93.94 114 VAL A N 1
ATOM 915 C CA . VAL A 1 114 ? 9.778 2.730 -4.723 1.00 93.94 114 VAL A CA 1
ATOM 916 C C . VAL A 1 114 ? 11.059 2.374 -3.990 1.00 93.94 114 VAL A C 1
ATOM 918 O O . VAL A 1 114 ? 11.095 2.314 -2.756 1.00 93.94 114 VAL A O 1
ATOM 921 N N . GLY A 1 115 ? 12.128 2.167 -4.747 1.00 94.00 115 GLY A N 1
ATOM 922 C CA . GLY A 1 115 ? 13.480 2.057 -4.243 1.00 94.00 115 GLY A CA 1
ATOM 923 C C . GLY A 1 115 ? 13.869 3.275 -3.415 1.00 94.00 115 GLY A C 1
ATOM 924 O O . GLY A 1 115 ? 13.963 4.403 -3.899 1.00 94.00 115 GLY A O 1
ATOM 925 N N . LYS A 1 116 ? 14.107 3.040 -2.128 1.00 92.25 116 LYS A N 1
ATOM 926 C CA . LYS A 1 116 ? 14.445 4.069 -1.145 1.00 92.25 116 LYS A CA 1
ATOM 927 C C . LYS A 1 116 ? 15.947 4.288 -1.034 1.00 92.25 116 LYS A C 1
ATOM 929 O O . LYS A 1 116 ? 16.377 5.390 -0.705 1.00 92.25 116 LYS A O 1
ATOM 934 N N . SER A 1 117 ? 16.754 3.256 -1.274 1.00 92.88 117 SER A N 1
ATOM 935 C CA . SER A 1 117 ? 18.206 3.368 -1.142 1.00 92.88 117 SER A CA 1
ATOM 936 C C . SER A 1 117 ? 18.991 2.465 -2.089 1.00 92.88 117 SER A C 1
ATOM 938 O O . SER A 1 117 ? 18.487 1.455 -2.571 1.00 92.88 117 SER A O 1
ATOM 940 N N . TYR A 1 118 ? 20.252 2.843 -2.311 1.00 94.81 118 TYR A N 1
ATOM 941 C CA . TYR A 1 118 ? 21.271 2.084 -3.042 1.00 94.81 118 TYR A CA 1
ATOM 942 C C . TYR A 1 118 ? 20.804 1.576 -4.421 1.00 94.81 118 TYR A C 1
ATOM 944 O O . TYR A 1 118 ? 20.353 2.390 -5.225 1.00 94.81 118 TYR A O 1
ATOM 952 N N . ILE A 1 119 ? 20.953 0.280 -4.733 1.00 94.56 119 ILE A N 1
ATOM 953 C CA . ILE A 1 119 ? 20.589 -0.289 -6.042 1.00 94.56 119 ILE A CA 1
ATOM 954 C C . ILE A 1 119 ? 19.097 -0.120 -6.323 1.00 94.56 119 ILE A C 1
ATOM 956 O O . ILE A 1 119 ? 18.765 0.299 -7.429 1.00 94.56 119 ILE A O 1
ATOM 960 N N . GLU A 1 120 ? 18.227 -0.387 -5.343 1.00 93.69 120 GLU A N 1
ATOM 961 C CA . GLU A 1 120 ? 16.774 -0.240 -5.519 1.00 93.69 120 GLU A CA 1
ATOM 962 C C . GLU A 1 120 ? 16.437 1.192 -5.969 1.00 93.69 120 GLU A C 1
ATOM 964 O O . GLU A 1 120 ? 15.728 1.383 -6.947 1.00 93.69 120 GLU A O 1
ATOM 969 N N . GLN A 1 121 ? 17.016 2.214 -5.328 1.00 93.88 121 GLN A N 1
ATOM 970 C CA . GLN A 1 121 ? 16.797 3.611 -5.729 1.00 93.88 121 GLN A CA 1
ATOM 971 C C . GLN A 1 121 ? 17.451 3.953 -7.074 1.00 93.88 121 GLN A C 1
ATOM 973 O O . GLN A 1 121 ? 16.876 4.673 -7.889 1.00 93.88 121 GLN A O 1
ATOM 978 N N . ARG A 1 122 ? 18.683 3.486 -7.305 1.00 94.31 122 ARG A N 1
ATOM 979 C CA . ARG A 1 122 ? 19.464 3.838 -8.499 1.00 94.31 122 ARG A CA 1
ATOM 980 C C . ARG A 1 122 ? 18.864 3.258 -9.777 1.00 94.31 122 ARG A C 1
ATOM 982 O O . ARG A 1 122 ? 18.993 3.885 -10.825 1.00 94.31 122 ARG A O 1
ATOM 989 N N . TYR A 1 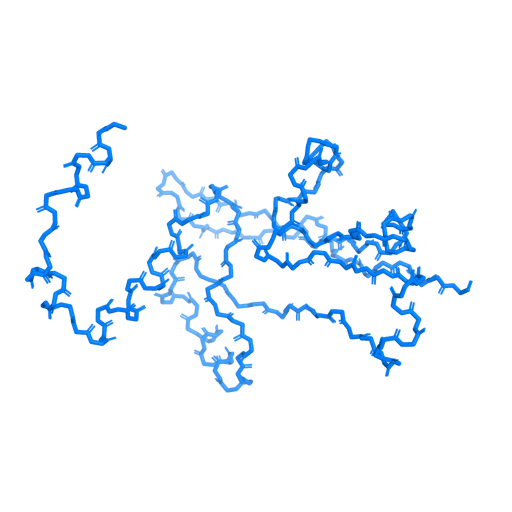123 ? 18.258 2.080 -9.683 1.00 95.12 123 TYR A N 1
ATOM 990 C CA . TYR A 1 123 ? 17.683 1.347 -10.806 1.00 95.12 123 TYR A CA 1
ATOM 991 C C . TYR A 1 123 ? 16.155 1.275 -10.748 1.00 95.12 123 TYR A C 1
ATOM 993 O O . TYR A 1 123 ? 15.578 0.434 -11.432 1.00 95.12 123 TYR A O 1
ATOM 1001 N N . GLU A 1 124 ? 15.494 2.168 -10.001 1.00 93.44 124 GLU A N 1
ATOM 1002 C CA . GLU A 1 124 ? 14.026 2.235 -9.923 1.00 93.44 124 GLU A CA 1
ATOM 1003 C C . GLU A 1 124 ? 13.393 2.236 -11.321 1.00 93.44 124 GLU A C 1
ATOM 1005 O O . GLU A 1 124 ? 12.492 1.460 -11.595 1.00 93.44 124 GLU A O 1
ATOM 1010 N N . ASP A 1 125 ? 13.940 3.010 -12.258 1.00 90.75 125 ASP A N 1
ATOM 1011 C CA . ASP A 1 125 ? 13.421 3.125 -13.630 1.00 90.75 125 ASP A CA 1
ATOM 1012 C C . ASP A 1 125 ? 13.413 1.795 -14.407 1.00 90.75 125 ASP A C 1
ATOM 1014 O O . ASP A 1 125 ? 12.668 1.643 -15.373 1.00 90.75 125 ASP A O 1
ATOM 1018 N N . VAL A 1 126 ? 14.257 0.842 -14.005 1.00 92.12 126 VAL A N 1
ATOM 1019 C CA . VAL A 1 126 ? 14.393 -0.483 -14.624 1.00 92.12 126 VAL A CA 1
ATOM 1020 C C . VAL A 1 126 ? 13.624 -1.537 -13.827 1.00 92.12 126 VAL A C 1
ATOM 1022 O O . VAL A 1 126 ? 12.987 -2.414 -14.412 1.00 92.12 126 VAL A O 1
ATOM 1025 N N . LEU A 1 127 ? 13.698 -1.459 -12.497 1.00 92.38 127 LEU A N 1
ATOM 1026 C CA . LEU A 1 127 ? 13.124 -2.427 -11.564 1.00 92.38 127 LEU A CA 1
ATOM 1027 C C . LEU A 1 127 ? 11.621 -2.214 -11.340 1.00 92.38 127 LEU A C 1
ATOM 1029 O O . LEU A 1 127 ? 10.917 -3.170 -11.008 1.00 92.38 127 LEU A O 1
ATOM 1033 N N . HIS A 1 128 ? 11.121 -0.991 -11.527 1.00 90.06 128 HIS A N 1
ATOM 1034 C CA . HIS A 1 128 ? 9.716 -0.663 -11.334 1.00 90.06 128 HIS A CA 1
ATOM 1035 C C . HIS A 1 128 ? 8.848 -1.303 -12.421 1.00 90.06 128 HIS A C 1
ATOM 1037 O O . HIS A 1 128 ? 9.090 -1.159 -13.621 1.00 90.06 128 HIS A O 1
ATOM 1043 N N . GLY A 1 129 ? 7.813 -2.024 -11.993 1.00 87.81 129 GLY A N 1
ATOM 1044 C CA . GLY A 1 129 ? 6.805 -2.575 -12.892 1.00 87.81 129 GLY A CA 1
ATOM 1045 C C . GLY A 1 129 ? 5.784 -1.522 -13.307 1.00 87.81 129 GLY A C 1
ATOM 1046 O O . GLY A 1 129 ? 5.466 -0.612 -12.555 1.00 87.81 129 GLY A O 1
ATOM 1047 N N . THR A 1 130 ? 5.210 -1.674 -14.492 1.00 84.94 130 THR A N 1
ATOM 1048 C CA . THR A 1 130 ? 4.073 -0.842 -14.905 1.00 84.94 130 THR A CA 1
ATOM 1049 C C . THR A 1 130 ? 2.789 -1.415 -14.322 1.00 84.94 130 THR A C 1
ATOM 1051 O O . THR A 1 130 ? 2.556 -2.625 -14.385 1.00 84.94 130 THR A O 1
ATOM 1054 N N . LYS A 1 131 ? 1.962 -0.558 -13.723 1.00 82.94 131 LYS A N 1
ATOM 1055 C CA . LYS A 1 131 ? 0.686 -0.967 -13.133 1.00 82.94 131 LYS A CA 1
ATOM 1056 C C . LYS A 1 131 ? -0.372 -1.176 -14.207 1.00 82.94 131 LYS A C 1
ATOM 1058 O O . LYS A 1 131 ? -0.301 -0.596 -15.287 1.00 82.94 131 LYS A O 1
ATOM 1063 N N . GLU A 1 132 ? -1.351 -2.014 -13.891 1.00 82.25 132 GLU A N 1
ATOM 1064 C CA . GLU A 1 132 ? -2.573 -2.080 -14.680 1.00 82.25 132 GLU A CA 1
ATOM 1065 C C . GLU A 1 132 ? -3.375 -0.794 -14.465 1.00 82.25 132 GLU A C 1
ATOM 1067 O O . GLU A 1 132 ? -3.625 -0.394 -13.326 1.00 82.25 132 GLU A O 1
ATOM 1072 N N . GLU A 1 133 ? -3.751 -0.137 -15.557 1.00 80.69 133 GLU A N 1
ATOM 1073 C CA . GLU A 1 133 ? -4.593 1.054 -15.518 1.00 80.69 133 GLU A CA 1
ATOM 1074 C C . GLU A 1 133 ? -6.023 0.668 -15.864 1.00 80.69 133 GLU A C 1
ATOM 1076 O O . GLU A 1 133 ? -6.287 0.128 -16.941 1.00 80.69 133 GLU A O 1
ATOM 1081 N N . VAL A 1 134 ? -6.950 0.987 -14.963 1.00 79.25 134 VAL A N 1
ATOM 1082 C CA . VAL A 1 134 ? -8.382 0.750 -15.145 1.00 79.25 134 VAL A CA 1
ATOM 1083 C C . VAL A 1 134 ? -9.156 2.060 -15.062 1.00 79.25 134 VAL A C 1
ATOM 1085 O O . VAL A 1 134 ? -8.879 2.927 -14.232 1.00 79.25 134 VAL A O 1
ATOM 1088 N N . LYS A 1 135 ? -10.155 2.209 -15.927 1.00 79.12 135 LYS A N 1
ATOM 1089 C CA . LYS A 1 135 ? -11.059 3.353 -15.969 1.00 79.12 135 LYS A CA 1
ATOM 1090 C C . LYS A 1 135 ? -12.421 2.951 -15.444 1.00 79.12 135 LYS A C 1
ATOM 1092 O O . LYS A 1 135 ? -13.144 2.207 -16.099 1.00 79.12 135 LYS A O 1
ATOM 1097 N N . ASN A 1 136 ? -12.787 3.507 -14.297 1.00 78.62 136 ASN A N 1
ATOM 1098 C CA . ASN A 1 136 ? -14.125 3.359 -13.739 1.00 78.62 136 ASN A CA 1
ATOM 1099 C C . ASN A 1 136 ? -15.039 4.459 -14.296 1.00 78.62 136 ASN A C 1
ATOM 1101 O O . ASN A 1 136 ? -14.788 5.648 -14.101 1.00 78.62 136 ASN A O 1
ATOM 1105 N N . ILE A 1 137 ? -16.097 4.065 -14.999 1.00 78.00 137 ILE A N 1
ATOM 1106 C CA . ILE A 1 137 ? -17.152 4.951 -15.492 1.00 78.00 137 ILE A CA 1
ATOM 1107 C C . ILE A 1 137 ? -18.232 5.012 -14.421 1.00 78.00 137 ILE A C 1
ATOM 1109 O O . ILE A 1 137 ? -18.844 3.991 -14.110 1.00 78.00 137 ILE A O 1
ATOM 1113 N N . THR A 1 138 ? -18.470 6.198 -13.865 1.00 80.38 138 THR A N 1
ATOM 1114 C CA . THR A 1 138 ? -19.457 6.406 -12.799 1.00 80.38 138 THR A CA 1
ATOM 1115 C C . THR A 1 138 ? -20.698 7.156 -13.278 1.00 80.38 138 THR A C 1
ATOM 1117 O O . THR A 1 138 ? -20.627 7.968 -14.203 1.00 80.38 138 THR A O 1
ATOM 1120 N N . ASP A 1 139 ? -21.835 6.936 -12.617 1.00 82.62 139 ASP A N 1
ATOM 1121 C CA . ASP A 1 139 ? -23.033 7.762 -12.785 1.00 82.62 139 ASP A CA 1
ATOM 1122 C C . ASP A 1 139 ? -22.894 9.134 -12.085 1.00 82.62 139 ASP A C 1
ATOM 1124 O O . ASP A 1 139 ? -21.894 9.438 -11.428 1.00 82.62 139 ASP A O 1
ATOM 1128 N N . LYS A 1 140 ? -23.920 9.989 -12.208 1.00 81.31 140 LYS A N 1
ATOM 1129 C CA . LYS A 1 140 ? -23.972 11.304 -11.535 1.00 81.31 140 LYS A CA 1
ATOM 1130 C C . LYS A 1 140 ? -24.024 11.207 -10.002 1.00 81.31 140 LYS A C 1
ATOM 1132 O O . LYS A 1 140 ? -23.819 12.215 -9.331 1.00 81.31 140 LYS A O 1
ATOM 1137 N N . SER A 1 141 ? -24.321 10.028 -9.466 1.00 77.38 141 SER A N 1
ATOM 1138 C CA . SER A 1 141 ? -24.393 9.724 -8.038 1.00 77.38 141 SER A CA 1
ATOM 1139 C C . SER A 1 141 ? -23.087 9.120 -7.500 1.00 77.38 141 SER A C 1
ATOM 1141 O O . SER A 1 141 ? -22.960 8.960 -6.289 1.00 77.38 141 SER A O 1
ATOM 1143 N N . GLY A 1 142 ? -22.103 8.846 -8.368 1.00 69.31 142 GLY A N 1
ATOM 1144 C CA . GLY A 1 142 ? -20.799 8.283 -8.017 1.00 69.31 142 GLY A CA 1
ATOM 1145 C C . GLY A 1 142 ? -20.739 6.753 -8.010 1.00 69.31 142 GLY A C 1
ATOM 1146 O O . GLY A 1 142 ? -19.709 6.203 -7.625 1.00 69.31 142 GLY A O 1
ATOM 1147 N N . ASN A 1 143 ? -21.794 6.054 -8.440 1.00 73.75 143 ASN A N 1
ATOM 1148 C CA . ASN A 1 143 ? -21.788 4.593 -8.532 1.00 73.75 143 ASN A CA 1
ATOM 1149 C C . ASN A 1 143 ? -21.029 4.146 -9.784 1.00 73.75 143 ASN A C 1
ATOM 1151 O O . ASN A 1 143 ? -21.209 4.730 -10.852 1.00 73.75 143 ASN A O 1
ATOM 1155 N N . ILE A 1 144 ? -20.211 3.098 -9.671 1.00 71.75 144 ILE A N 1
ATOM 1156 C CA . ILE A 1 144 ? -19.439 2.542 -10.791 1.00 71.75 144 ILE A CA 1
ATOM 1157 C C . ILE A 1 144 ? -20.377 1.714 -11.684 1.00 71.75 144 ILE A C 1
ATOM 1159 O O . ILE A 1 144 ? -20.963 0.737 -11.231 1.00 71.75 144 ILE A O 1
ATOM 1163 N N . ILE A 1 145 ? -20.517 2.116 -12.948 1.00 77.44 145 ILE A N 1
ATOM 1164 C CA . ILE A 1 145 ? -21.350 1.460 -13.970 1.00 77.4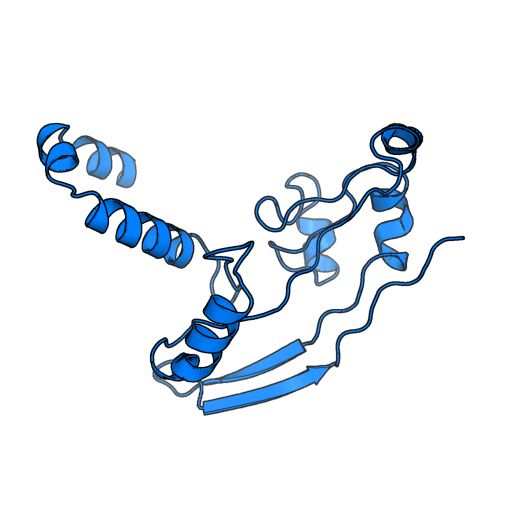4 145 ILE A CA 1
ATOM 1165 C C . ILE A 1 145 ? -20.522 0.460 -14.785 1.00 77.44 145 ILE A C 1
ATOM 1167 O O . ILE A 1 145 ? -21.024 -0.590 -15.175 1.00 77.44 145 ILE A O 1
ATOM 1171 N N . ASN A 1 146 ? -19.268 0.804 -15.084 1.00 69.88 146 ASN A N 1
ATOM 1172 C CA . ASN A 1 146 ? -18.390 -0.002 -15.928 1.00 69.88 146 ASN A CA 1
ATOM 1173 C C . ASN A 1 146 ? -16.918 0.215 -15.554 1.00 69.88 146 ASN A C 1
ATOM 1175 O O . ASN A 1 146 ? -16.545 1.317 -15.146 1.00 69.88 146 ASN A O 1
ATOM 1179 N N . THR A 1 147 ? -16.091 -0.806 -15.762 1.00 74.12 147 THR A N 1
ATOM 1180 C CA . THR A 1 147 ? -14.638 -0.755 -15.570 1.00 74.12 147 THR A CA 1
ATOM 1181 C C . THR A 1 147 ? -13.953 -1.229 -16.847 1.00 74.12 147 THR A C 1
ATOM 1183 O O . THR A 1 147 ? -14.138 -2.365 -17.275 1.00 74.12 147 THR A O 1
ATOM 1186 N N . GLU A 1 148 ? -13.155 -0.361 -17.465 1.00 77.88 148 GLU A N 1
ATOM 1187 C CA . GLU A 1 148 ? -12.398 -0.666 -18.685 1.00 77.88 148 GLU A CA 1
ATOM 1188 C C . GLU A 1 148 ? -10.900 -0.745 -18.383 1.00 77.88 148 GLU A C 1
ATOM 1190 O O . GLU A 1 148 ? -10.344 0.169 -17.777 1.00 77.88 148 GLU A O 1
ATOM 1195 N N . ILE A 1 149 ? -10.225 -1.805 -18.836 1.00 77.12 149 ILE A N 1
ATOM 1196 C CA . ILE A 1 149 ? -8.765 -1.923 -18.720 1.00 77.12 149 ILE A CA 1
ATOM 1197 C C . ILE A 1 149 ? -8.125 -1.072 -19.825 1.00 77.12 149 ILE A C 1
ATOM 1199 O O . ILE A 1 149 ? -8.230 -1.405 -21.005 1.00 77.12 149 ILE A O 1
ATOM 1203 N N . ILE A 1 150 ? -7.458 0.020 -19.447 1.00 84.81 150 ILE A N 1
ATOM 1204 C CA . ILE A 1 150 ? -6.727 0.912 -20.360 1.00 84.81 150 ILE A CA 1
ATOM 1205 C C . ILE A 1 150 ? -5.380 0.292 -20.742 1.00 84.81 150 ILE A C 1
ATOM 1207 O O . ILE A 1 150 ? -4.997 0.298 -21.912 1.00 84.81 150 ILE A O 1
ATOM 1211 N N . SER A 1 151 ? -4.652 -0.244 -19.763 1.00 83.88 151 SER A N 1
ATOM 1212 C CA . SER A 1 151 ? -3.312 -0.794 -19.966 1.00 83.88 151 SER A CA 1
ATOM 1213 C C . SER A 1 151 ? -3.088 -1.981 -19.049 1.00 83.88 151 SER A C 1
ATOM 1215 O O . SER A 1 151 ? -3.385 -1.898 -17.863 1.00 83.88 151 SER A O 1
ATOM 1217 N N . LYS A 1 152 ? -2.537 -3.074 -19.587 1.00 83.31 152 LYS A N 1
ATOM 1218 C CA . LYS A 1 152 ? -2.148 -4.238 -18.785 1.00 83.31 152 LYS A CA 1
ATOM 1219 C C . LYS A 1 152 ? -0.835 -3.960 -18.064 1.00 83.31 152 LYS A C 1
ATOM 1221 O O . LYS A 1 152 ? 0.134 -3.541 -18.701 1.00 83.31 152 LYS A O 1
ATOM 1226 N N . GLY A 1 153 ? -0.792 -4.273 -16.773 1.00 83.44 153 GLY A N 1
ATOM 1227 C CA . GLY A 1 153 ? 0.435 -4.182 -15.993 1.00 83.44 153 GLY A CA 1
ATOM 1228 C C . GLY A 1 153 ? 1.517 -5.143 -16.494 1.00 83.44 153 GLY A C 1
ATOM 1229 O O . GLY A 1 153 ? 1.227 -6.202 -17.057 1.00 83.44 153 GLY A O 1
ATOM 1230 N N . LYS A 1 154 ? 2.783 -4.773 -16.291 1.00 87.75 154 LYS A N 1
ATOM 1231 C CA . LYS A 1 154 ? 3.953 -5.606 -16.604 1.00 87.75 154 LYS A CA 1
ATOM 1232 C C . LYS A 1 154 ? 4.965 -5.530 -15.475 1.00 87.75 154 LYS A C 1
ATOM 1234 O O . LYS A 1 154 ? 5.244 -4.445 -14.968 1.00 87.75 154 LYS A O 1
ATOM 1239 N N . SER A 1 155 ? 5.557 -6.669 -15.130 1.00 88.44 155 SER A N 1
ATOM 1240 C CA . SER A 1 155 ? 6.673 -6.726 -14.186 1.00 88.44 155 SER A CA 1
ATOM 1241 C C . SER A 1 155 ? 7.853 -5.883 -14.671 1.00 88.44 155 SER A C 1
ATOM 1243 O O . SER A 1 155 ? 8.091 -5.772 -15.876 1.00 88.44 155 SER A O 1
ATOM 1245 N N . GLY A 1 156 ? 8.589 -5.306 -13.720 1.00 88.12 156 GLY A N 1
ATOM 1246 C CA . GLY A 1 156 ? 9.842 -4.617 -14.004 1.00 88.12 156 GLY A CA 1
ATOM 1247 C C . GLY A 1 156 ? 10.907 -5.570 -14.544 1.00 88.12 156 GLY A C 1
ATOM 1248 O O . GLY A 1 156 ? 10.774 -6.798 -14.485 1.00 88.12 156 GLY A O 1
ATOM 1249 N N . SER A 1 157 ? 11.972 -4.997 -15.089 1.00 92.06 157 SER A N 1
ATOM 1250 C CA . SER A 1 157 ? 13.076 -5.775 -15.645 1.00 92.06 157 SER A CA 1
ATOM 1251 C C . SER A 1 157 ? 13.965 -6.341 -14.539 1.00 92.06 157 SER A C 1
ATOM 1253 O O . SER A 1 157 ? 14.069 -5.790 -13.446 1.00 92.06 157 SER A O 1
ATOM 1255 N N . SER A 1 158 ? 14.632 -7.457 -14.831 1.00 89.12 158 SER A N 1
ATOM 1256 C CA . SER A 1 158 ? 15.652 -8.014 -13.938 1.00 89.12 158 SER A CA 1
ATOM 1257 C C . SER A 1 158 ? 16.986 -7.296 -14.135 1.00 89.12 158 SER A C 1
ATOM 1259 O O . SER A 1 158 ? 17.369 -7.008 -15.268 1.00 89.12 158 SER A O 1
ATOM 1261 N N . LEU A 1 159 ? 17.699 -7.046 -13.039 1.00 85.44 159 LEU A N 1
ATOM 1262 C CA . LEU A 1 159 ? 19.081 -6.569 -13.048 1.00 85.44 159 LEU A CA 1
ATOM 1263 C C . LEU A 1 159 ? 20.005 -7.773 -12.806 1.00 85.44 159 LEU A C 1
ATOM 1265 O O . LEU A 1 159 ? 19.799 -8.494 -11.828 1.00 85.44 159 LEU A O 1
ATOM 1269 N N . ILE A 1 160 ? 20.966 -8.003 -13.707 1.00 81.62 160 ILE A N 1
ATOM 1270 C CA . ILE A 1 160 ? 21.936 -9.115 -13.667 1.00 81.62 160 ILE A CA 1
ATOM 1271 C C . ILE A 1 160 ? 23.332 -8.550 -13.421 1.00 81.62 160 ILE A C 1
ATOM 1273 O O . ILE A 1 160 ? 23.667 -7.545 -14.089 1.00 81.62 160 ILE A O 1
#

Sequence (160 aa):
KIQDLRRSRVTEVELAELTAQDLKVLSIKSKMSSGYQLTPQIIKKDVTDQEYARISEKLVEFPGVDTTVDWERNYVNGNLFRSVIGNITSSEEGLPKENLDSYLVRGYNRNDRVGKSYIEQRYEDVLHGTKEEVKNITDKSGNIINTEIISKGKSGSSLI

InterPro domains:
  IPR005311 Penicillin-binding protein, dimerisation domain [PF03717] (16-147)
  IPR036138 Penicillin-binding protein, dimerisation domain superfamily [SSF56519] (22-159)
  IPR050515 Class D beta-lactamase/transpeptidase [PTHR30627] (29-159)

Foldseek 3Di:
DVVVVVVVVDDPVNVVPQDPVNVLVCLQVVQVPVDDPPDDGDSDPDDDPVRLVVCQVVVVVPFPDDGDDDDDDDDPVPPPCCVACDDKDALVQADDPVCVVVCVVVVGDRSHIFGPDHNRNVCRVQQPKADFDKDFDADPVGGGPDIDTPDHIGGGHDDD